Protein AF-A0A920IR82-F1 (afdb_monomer_lite)

Radius of gyration: 14.24 Å; chains: 1; bounding box: 42×33×30 Å

Secondary structure (DSSP, 8-state):
----TTTTTHHHHHHHHHHHT--S--EEEE-SEEETHHHHHGGG-SEEEE-TT-EEE-TTGGGTPPP------

Sequence (73 aa):
MSGNGNDYEKPFEDCIDALMNFKKPLIACAEGMAVGGGATILLHFDYVFLSDNFRLKYPFTELGLFQRLVARF

pLDDT: mean 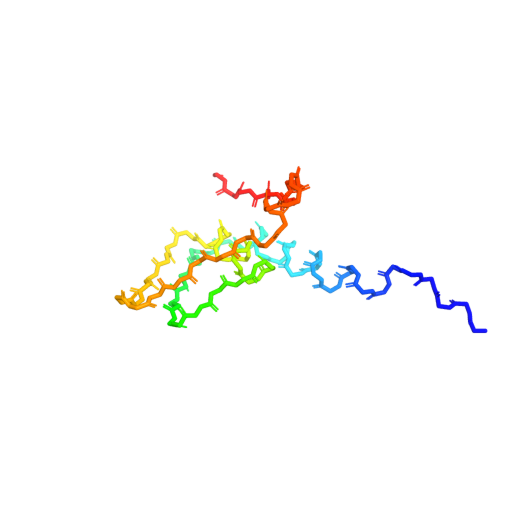78.08, std 13.41, range [46.0, 92.81]

Foldseek 3Di:
DDPDPCPVVVVLVVLVVCLLPDPDAFEEEDEAEDEASSLLSQQSGPYYHYDPRYYYYYPCVVVVDDRPRDHDD

Structure (mmCIF, N/CA/C/O backbone):
data_AF-A0A920IR82-F1
#
_entry.id   AF-A0A920IR82-F1
#
loop_
_atom_site.group_PDB
_atom_site.id
_atom_site.type_symbol
_atom_site.label_atom_id
_atom_site.label_alt_id
_atom_site.label_comp_id
_atom_site.label_asym_id
_atom_site.label_entity_id
_atom_site.label_seq_id
_atom_site.pdbx_PDB_ins_code
_atom_site.Cartn_x
_atom_site.Cartn_y
_atom_site.Cartn_z
_atom_site.occupancy
_atom_site.B_iso_or_equiv
_atom_site.auth_seq_id
_atom_site.auth_comp_id
_atom_site.auth_asym_id
_atom_site.auth_atom_id
_atom_site.pdbx_PDB_model_num
ATOM 1 N N . MET A 1 1 ? 33.306 -1.351 -15.260 1.00 46.00 1 MET A N 1
ATOM 2 C CA . MET A 1 1 ? 32.114 -1.730 -14.473 1.00 46.00 1 MET A CA 1
ATOM 3 C C . MET A 1 1 ? 31.039 -0.700 -14.783 1.00 46.00 1 MET A C 1
ATOM 5 O O . MET A 1 1 ? 31.028 0.362 -14.180 1.00 46.00 1 MET A O 1
ATOM 9 N N . SER A 1 2 ? 30.257 -0.940 -15.838 1.00 47.12 2 SER A N 1
ATOM 10 C CA . SER A 1 2 ? 29.196 -0.033 -16.289 1.00 47.12 2 SER A CA 1
ATOM 11 C C . SER A 1 2 ? 27.925 -0.413 -15.534 1.00 47.12 2 SER A C 1
ATOM 13 O O . SER A 1 2 ? 27.203 -1.311 -15.949 1.00 47.12 2 SER A O 1
ATOM 15 N N . GLY A 1 3 ? 27.736 0.175 -14.352 1.00 52.50 3 GLY A N 1
ATOM 16 C CA . GLY A 1 3 ? 26.461 0.105 -13.645 1.00 52.50 3 GLY A CA 1
ATOM 17 C C . GLY A 1 3 ? 25.501 1.044 -14.355 1.00 52.50 3 GLY A C 1
ATOM 18 O O . GLY A 1 3 ? 25.646 2.262 -14.256 1.00 52.50 3 GLY A O 1
ATOM 19 N N . ASN A 1 4 ? 24.596 0.484 -15.150 1.00 58.09 4 ASN A N 1
ATOM 20 C CA . ASN A 1 4 ? 23.530 1.253 -15.769 1.00 58.09 4 ASN A CA 1
ATOM 21 C C . ASN A 1 4 ? 22.614 1.723 -14.632 1.00 58.09 4 ASN A C 1
ATOM 23 O O . ASN A 1 4 ? 22.273 0.928 -13.759 1.00 58.09 4 ASN A O 1
ATOM 27 N N . GLY A 1 5 ? 22.212 2.991 -14.614 1.00 56.16 5 GLY A N 1
ATOM 28 C CA . GLY A 1 5 ? 21.347 3.558 -13.571 1.00 56.16 5 GLY A CA 1
ATOM 29 C C . GLY A 1 5 ? 19.916 3.003 -13.561 1.00 56.16 5 GLY A C 1
ATOM 30 O O . GLY A 1 5 ? 19.004 3.734 -13.235 1.00 56.16 5 GLY A O 1
ATOM 31 N N . ASN A 1 6 ? 19.694 1.748 -13.947 1.00 58.28 6 ASN A N 1
ATOM 32 C CA . ASN A 1 6 ? 18.385 1.099 -13.998 1.00 58.28 6 ASN A CA 1
ATOM 33 C C . ASN A 1 6 ? 18.235 0.012 -12.919 1.00 58.28 6 ASN A C 1
ATOM 35 O O . ASN A 1 6 ? 17.145 -0.522 -12.729 1.00 58.28 6 ASN A O 1
ATOM 39 N N . ASP A 1 7 ? 19.310 -0.323 -12.200 1.00 63.53 7 ASP A N 1
ATOM 40 C CA . ASP A 1 7 ? 19.312 -1.426 -11.229 1.00 63.53 7 ASP A CA 1
ATOM 41 C C . ASP A 1 7 ? 18.462 -1.127 -9.979 1.00 63.53 7 ASP A C 1
ATOM 43 O O . ASP A 1 7 ? 18.062 -2.046 -9.269 1.00 63.53 7 ASP A O 1
ATOM 47 N N . TYR A 1 8 ? 18.155 0.150 -9.724 1.00 60.31 8 TYR A N 1
ATOM 48 C CA . TYR A 1 8 ? 17.319 0.586 -8.603 1.00 60.31 8 TYR A CA 1
ATOM 49 C C . TYR A 1 8 ? 15.822 0.677 -8.925 1.00 60.31 8 TYR A C 1
ATOM 51 O O . TYR A 1 8 ? 15.018 0.656 -7.996 1.00 60.31 8 TYR A O 1
ATOM 59 N N . GLU A 1 9 ? 15.428 0.752 -10.200 1.00 66.06 9 GLU A N 1
ATOM 60 C CA . GLU A 1 9 ? 14.004 0.744 -10.574 1.00 66.06 9 GLU A CA 1
ATOM 61 C C . GLU A 1 9 ? 13.444 -0.677 -10.675 1.00 66.06 9 GLU A C 1
ATOM 63 O O . GLU A 1 9 ? 12.323 -0.921 -10.223 1.00 66.06 9 GLU A O 1
ATOM 68 N N . LYS A 1 10 ? 14.243 -1.635 -11.167 1.00 76.75 10 LYS A N 1
ATOM 69 C CA . LYS A 1 10 ? 13.791 -3.023 -11.364 1.00 76.75 10 LYS A CA 1
ATOM 70 C C . LYS A 1 10 ? 13.117 -3.665 -10.145 1.00 76.75 10 LYS A C 1
ATOM 72 O O . LYS A 1 10 ? 12.054 -4.245 -10.325 1.00 76.75 10 LYS A O 1
ATOM 77 N N . PRO A 1 11 ? 13.648 -3.557 -8.911 1.00 81.44 11 PRO A N 1
ATOM 78 C CA . PRO A 1 11 ? 13.039 -4.234 -7.766 1.00 81.44 11 PRO A CA 1
ATOM 79 C C . PRO A 1 11 ? 11.639 -3.706 -7.431 1.00 81.44 11 PRO A C 1
ATOM 81 O O . PRO A 1 11 ? 10.802 -4.446 -6.915 1.00 81.44 11 PRO A O 1
ATOM 84 N N . PHE A 1 12 ? 11.384 -2.421 -7.700 1.00 79.81 12 PHE A N 1
ATOM 85 C CA . PHE A 1 12 ? 10.068 -1.827 -7.496 1.00 79.81 12 PHE A CA 1
ATOM 86 C C . PHE A 1 12 ? 9.096 -2.261 -8.595 1.00 79.81 12 PHE A C 1
ATOM 88 O O . PHE A 1 12 ? 7.969 -2.638 -8.287 1.00 79.81 12 PHE A O 1
ATOM 95 N N . GLU A 1 13 ? 9.536 -2.267 -9.854 1.00 82.75 13 GLU A N 1
ATOM 96 C CA . GLU A 1 13 ? 8.724 -2.754 -10.976 1.00 82.75 13 GLU A CA 1
ATOM 97 C C . GLU A 1 13 ? 8.352 -4.234 -10.808 1.00 82.75 13 GLU A C 1
ATOM 99 O O . GLU A 1 13 ? 7.170 -4.565 -10.866 1.00 82.75 13 GLU A O 1
ATOM 104 N N . ASP A 1 14 ? 9.317 -5.090 -10.456 1.00 86.19 14 ASP A N 1
ATOM 105 C CA . ASP A 1 14 ? 9.088 -6.515 -10.180 1.00 86.19 14 ASP A CA 1
ATOM 106 C C . ASP A 1 14 ? 8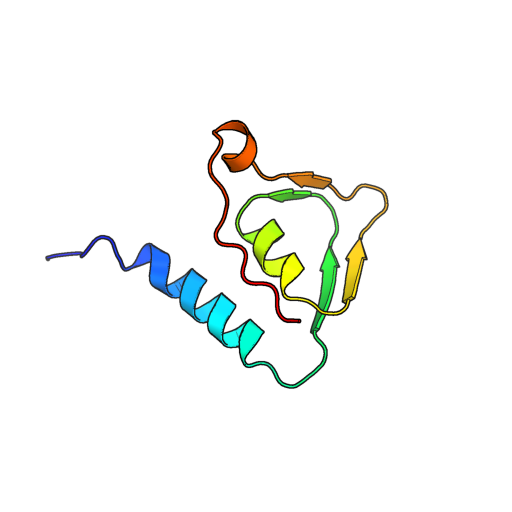.067 -6.722 -9.042 1.00 86.19 14 ASP A C 1
ATOM 108 O O . ASP A 1 14 ? 7.246 -7.643 -9.075 1.00 86.19 14 ASP A O 1
ATOM 112 N N . CYS A 1 15 ? 8.088 -5.852 -8.023 1.00 85.31 15 CYS A N 1
ATOM 113 C CA . CYS A 1 15 ? 7.126 -5.886 -6.921 1.00 85.31 15 CYS A CA 1
ATOM 114 C C . CYS A 1 15 ? 5.704 -5.555 -7.394 1.00 85.31 15 CYS A C 1
ATOM 116 O O . CYS A 1 15 ? 4.760 -6.272 -7.055 1.00 85.31 15 CYS A O 1
ATOM 118 N N . ILE A 1 16 ? 5.544 -4.495 -8.189 1.00 85.12 16 ILE A N 1
ATOM 119 C CA . ILE A 1 16 ? 4.240 -4.099 -8.730 1.00 85.12 16 ILE A CA 1
ATOM 120 C C . ILE A 1 16 ? 3.711 -5.160 -9.702 1.00 85.12 16 ILE A C 1
ATOM 122 O O . ILE A 1 16 ? 2.542 -5.531 -9.614 1.00 85.12 16 ILE A O 1
ATOM 126 N N . ASP A 1 17 ? 4.565 -5.730 -10.552 1.00 86.75 17 ASP A N 1
ATOM 127 C CA . ASP A 1 17 ? 4.193 -6.823 -11.454 1.00 86.75 17 ASP A CA 1
ATOM 128 C C . ASP A 1 17 ? 3.727 -8.069 -10.691 1.00 86.75 17 ASP A C 1
ATOM 130 O O . ASP A 1 17 ? 2.746 -8.714 -11.082 1.00 86.75 17 ASP A O 1
ATOM 134 N N . ALA A 1 18 ? 4.377 -8.401 -9.573 1.00 87.25 18 ALA A N 1
ATOM 135 C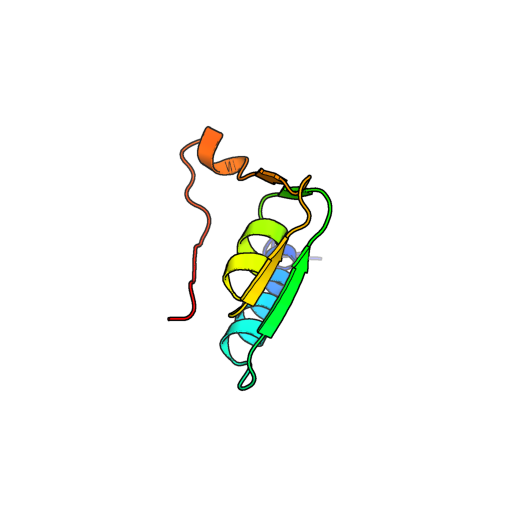 CA . A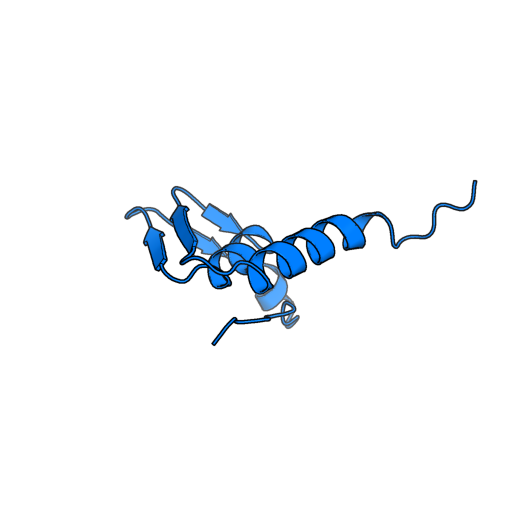LA A 1 18 ? 3.948 -9.499 -8.713 1.00 87.25 18 ALA A CA 1
ATOM 136 C C . ALA A 1 18 ? 2.573 -9.233 -8.074 1.00 87.25 18 ALA A C 1
ATOM 138 O O . ALA A 1 18 ? 1.743 -10.143 -8.021 1.00 87.25 18 ALA A O 1
ATOM 139 N N . LEU A 1 19 ? 2.316 -7.998 -7.629 1.00 85.25 19 LEU A N 1
ATOM 140 C CA . LEU A 1 19 ? 1.035 -7.591 -7.042 1.00 85.25 19 LEU A CA 1
ATOM 141 C C . LEU A 1 19 ? -0.095 -7.594 -8.084 1.00 85.25 19 LEU A C 1
ATOM 143 O O . LEU A 1 19 ? -1.167 -8.130 -7.815 1.00 85.25 19 LEU A O 1
ATOM 147 N N . MET A 1 20 ? 0.148 -7.086 -9.298 1.00 84.50 20 MET A N 1
ATOM 148 C CA . MET A 1 20 ? -0.835 -7.083 -10.394 1.00 84.50 20 MET A CA 1
ATOM 149 C C . MET A 1 20 ? -1.239 -8.486 -10.849 1.00 84.50 20 MET A C 1
ATOM 151 O O . MET A 1 20 ? -2.396 -8.728 -11.204 1.00 84.50 20 MET A O 1
ATOM 155 N N . ASN A 1 21 ? -0.279 -9.410 -10.888 1.00 87.25 21 ASN A N 1
ATOM 156 C CA . ASN A 1 21 ? -0.503 -10.778 -11.354 1.00 87.25 21 ASN A CA 1
ATOM 157 C C . ASN A 1 21 ? -0.999 -11.718 -10.248 1.00 87.25 21 ASN A C 1
ATOM 159 O O . ASN A 1 21 ? -1.260 -12.901 -10.501 1.00 87.25 21 ASN A O 1
ATOM 163 N N . PHE A 1 22 ? -1.160 -11.213 -9.025 1.00 86.00 22 PHE A N 1
ATOM 164 C CA . PHE A 1 22 ? -1.659 -12.003 -7.918 1.00 86.00 22 PHE A CA 1
ATOM 165 C C . PHE A 1 22 ? -3.152 -12.316 -8.110 1.00 86.00 22 PHE A C 1
ATOM 167 O O . PHE A 1 22 ? -3.982 -11.438 -8.324 1.00 86.00 22 PHE A O 1
ATOM 174 N N . LYS A 1 23 ? -3.507 -13.607 -8.081 1.00 85.44 23 LYS A N 1
ATOM 175 C CA . LYS A 1 23 ? -4.875 -14.091 -8.374 1.00 85.44 23 LYS A CA 1
ATOM 176 C C . LYS A 1 23 ? -5.804 -14.164 -7.158 1.00 85.44 23 LYS A C 1
ATOM 178 O O . LYS A 1 23 ? -6.963 -14.536 -7.313 1.00 85.44 23 LYS A O 1
ATOM 183 N N . LYS A 1 24 ? -5.298 -13.915 -5.951 1.00 88.81 24 LYS A N 1
ATOM 184 C CA . LYS A 1 24 ? -6.070 -14.003 -4.699 1.00 88.81 24 LYS A CA 1
ATOM 185 C C . LYS A 1 24 ? -6.297 -12.595 -4.142 1.00 88.81 24 LYS A C 1
ATOM 187 O O . LYS A 1 24 ? -5.460 -11.742 -4.409 1.00 88.81 24 LYS A O 1
ATOM 192 N N . PRO A 1 25 ? -7.360 -12.361 -3.355 1.00 88.06 25 PRO A N 1
ATOM 193 C CA . PRO A 1 25 ? -7.569 -11.057 -2.742 1.00 88.06 25 PRO A CA 1
ATOM 194 C C . PRO A 1 25 ? -6.398 -10.704 -1.820 1.00 88.06 25 PRO A C 1
ATOM 196 O O . PRO A 1 25 ? -5.997 -11.506 -0.968 1.00 88.06 25 PRO A O 1
ATOM 199 N N . LEU A 1 26 ? -5.848 -9.513 -2.015 1.00 88.81 26 LEU A N 1
ATOM 200 C CA . LEU A 1 26 ? -4.767 -8.944 -1.228 1.00 88.81 26 LEU A CA 1
ATOM 201 C C . LEU A 1 26 ? -5.355 -8.103 -0.096 1.00 88.81 26 LEU A C 1
ATOM 203 O O . LEU A 1 26 ? -6.110 -7.160 -0.324 1.00 88.81 26 LEU A O 1
ATOM 207 N N . ILE A 1 27 ? -4.972 -8.433 1.137 1.00 91.06 27 ILE A N 1
ATOM 208 C CA . ILE A 1 27 ? -5.390 -7.706 2.338 1.00 91.06 27 ILE A CA 1
ATOM 209 C C . ILE A 1 27 ? -4.152 -7.111 3.008 1.00 91.06 27 ILE A C 1
ATOM 211 O O . ILE A 1 27 ? -3.228 -7.845 3.359 1.00 91.06 27 ILE A O 1
ATOM 215 N N . ALA A 1 28 ? -4.138 -5.793 3.194 1.00 89.62 28 ALA A N 1
ATOM 216 C CA . ALA A 1 28 ? -3.104 -5.079 3.933 1.00 89.62 28 ALA A CA 1
ATOM 217 C C . ALA A 1 28 ? -3.631 -4.615 5.293 1.00 89.62 28 ALA A C 1
ATOM 219 O O . ALA A 1 28 ? -4.781 -4.202 5.420 1.00 89.62 28 ALA A O 1
ATOM 220 N N . CYS A 1 29 ? -2.760 -4.633 6.300 1.00 92.06 29 CYS A N 1
ATOM 221 C CA . CYS A 1 29 ? -2.957 -3.936 7.565 1.00 92.06 29 CYS A CA 1
ATOM 222 C C . CYS A 1 29 ? -1.786 -2.970 7.740 1.00 92.06 29 CYS A C 1
ATOM 224 O O . CYS A 1 29 ? -0.631 -3.394 7.667 1.00 92.06 29 CYS A O 1
ATOM 226 N N . ALA A 1 30 ? -2.076 -1.684 7.911 1.00 88.69 30 ALA A N 1
ATOM 227 C CA . ALA A 1 30 ? -1.066 -0.648 8.022 1.00 88.69 30 ALA A CA 1
ATOM 228 C C . ALA A 1 30 ? -1.247 0.157 9.310 1.00 88.69 30 ALA A C 1
ATOM 230 O O . ALA A 1 30 ? -2.326 0.656 9.631 1.00 88.69 30 ALA A O 1
ATOM 231 N N . GLU A 1 31 ? -0.141 0.314 10.027 1.00 91.00 31 GLU A N 1
ATOM 232 C CA . GLU A 1 31 ? -0.038 1.098 11.248 1.00 91.00 31 GLU A CA 1
ATOM 233 C C . GLU A 1 31 ? 1.088 2.125 11.077 1.00 91.00 31 GLU A C 1
ATOM 235 O O . GLU A 1 31 ? 2.127 1.834 10.481 1.00 91.00 31 GLU A O 1
ATOM 240 N N . GLY A 1 32 ? 0.891 3.347 11.577 1.00 89.56 32 GLY A N 1
ATOM 241 C CA . GLY A 1 32 ? 1.913 4.393 11.525 1.00 89.56 32 GLY A CA 1
ATOM 242 C C . GLY A 1 32 ? 1.815 5.264 10.274 1.00 89.56 32 GLY A C 1
ATOM 243 O O . GLY A 1 32 ? 0.804 5.924 10.066 1.00 89.56 32 GLY A O 1
ATOM 244 N N . MET A 1 33 ? 2.866 5.352 9.457 1.00 89.38 33 MET A N 1
ATOM 245 C CA . MET A 1 33 ? 2.878 6.265 8.308 1.00 89.38 33 MET A CA 1
ATOM 246 C C . MET A 1 33 ? 3.422 5.598 7.046 1.00 89.38 33 MET A C 1
ATOM 248 O O . MET A 1 33 ? 4.538 5.087 7.048 1.00 89.38 33 MET A O 1
ATOM 252 N N . ALA A 1 34 ? 2.662 5.660 5.950 1.00 88.31 34 ALA A N 1
ATOM 253 C CA . ALA A 1 34 ? 3.111 5.235 4.628 1.00 88.31 34 ALA A CA 1
ATOM 254 C C . ALA A 1 34 ? 3.421 6.454 3.754 1.00 88.31 34 ALA A C 1
ATOM 256 O O . ALA A 1 34 ? 2.592 7.353 3.592 1.00 88.31 34 ALA A O 1
ATOM 257 N N . VAL A 1 35 ? 4.625 6.472 3.175 1.00 87.31 35 VAL A N 1
ATOM 258 C CA . VAL A 1 35 ? 5.122 7.590 2.365 1.00 87.31 35 VAL A CA 1
ATOM 259 C C . VAL A 1 35 ? 5.618 7.095 1.006 1.00 87.31 35 VAL A C 1
ATOM 261 O O . VAL A 1 35 ? 6.364 6.119 0.938 1.00 87.31 35 VAL A O 1
ATOM 264 N N . GLY A 1 36 ? 5.219 7.763 -0.081 1.00 84.38 36 GLY A N 1
ATOM 265 C CA . GLY A 1 36 ? 5.730 7.496 -1.435 1.00 84.38 36 GLY A CA 1
ATOM 266 C C . GLY A 1 36 ? 5.454 6.069 -1.936 1.00 84.38 36 GLY A C 1
ATOM 267 O O . GLY A 1 36 ? 4.301 5.702 -2.161 1.00 84.38 36 GLY A O 1
ATOM 268 N N . GLY A 1 37 ? 6.505 5.257 -2.111 1.00 81.00 37 GLY A N 1
ATOM 269 C CA . GLY A 1 37 ? 6.405 3.895 -2.659 1.00 81.00 37 GLY A CA 1
ATOM 270 C C . GLY A 1 37 ? 5.531 2.959 -1.820 1.00 81.00 37 GLY A C 1
ATOM 271 O O . GLY A 1 37 ? 4.670 2.278 -2.367 1.00 81.00 37 GLY A O 1
ATOM 272 N N . GLY A 1 38 ? 5.649 3.000 -0.488 1.00 82.94 38 GLY A N 1
ATOM 273 C CA . GLY A 1 38 ? 4.783 2.211 0.400 1.00 82.94 38 GLY A CA 1
ATOM 274 C C . GLY A 1 38 ? 3.311 2.630 0.314 1.00 82.94 38 GLY A C 1
ATOM 275 O O . GLY A 1 38 ? 2.416 1.791 0.324 1.00 82.94 38 GLY A O 1
ATOM 276 N N . ALA A 1 39 ? 3.060 3.927 0.130 1.00 85.56 39 ALA A N 1
ATOM 277 C CA . ALA A 1 39 ? 1.719 4.463 -0.088 1.00 85.56 39 ALA A CA 1
ATOM 278 C C . ALA A 1 39 ? 1.154 4.113 -1.479 1.00 85.56 39 ALA A C 1
ATOM 280 O O . ALA A 1 39 ? -0.059 4.126 -1.665 1.00 85.56 39 ALA A O 1
ATOM 281 N N . THR A 1 40 ? 2.015 3.799 -2.450 1.00 84.56 40 THR A N 1
ATOM 282 C CA . THR A 1 40 ? 1.619 3.322 -3.786 1.00 84.56 40 THR A CA 1
ATOM 283 C C . THR A 1 40 ? 1.330 1.823 -3.773 1.00 84.56 40 THR A C 1
ATOM 285 O O . THR A 1 40 ? 0.350 1.381 -4.359 1.00 84.56 40 THR A O 1
ATOM 288 N N . ILE A 1 41 ? 2.133 1.045 -3.044 1.00 86.31 41 ILE A N 1
ATOM 289 C CA . ILE A 1 41 ? 1.923 -0.395 -2.857 1.00 86.31 41 ILE A CA 1
ATOM 290 C C . ILE A 1 41 ? 0.576 -0.666 -2.176 1.00 86.31 41 ILE A C 1
ATOM 292 O O . ILE A 1 41 ? -0.149 -1.548 -2.619 1.00 86.31 41 ILE A O 1
ATOM 296 N N . LEU A 1 42 ? 0.193 0.122 -1.162 1.00 87.00 42 LEU A N 1
ATOM 297 C CA . LEU A 1 42 ? -1.106 -0.023 -0.488 1.00 87.00 42 LEU A CA 1
ATOM 298 C C . LEU A 1 42 ? -2.311 0.125 -1.431 1.00 87.00 42 LEU A C 1
ATOM 300 O O . LEU A 1 42 ? -3.346 -0.477 -1.175 1.00 87.00 42 LEU A O 1
ATOM 304 N N . LEU A 1 43 ? -2.179 0.871 -2.531 1.00 83.69 43 LEU A N 1
ATOM 305 C CA . LEU A 1 43 ? -3.247 1.035 -3.524 1.00 83.69 43 LEU A CA 1
ATOM 306 C C . LEU A 1 43 ? -3.455 -0.199 -4.415 1.00 83.69 43 LEU A C 1
ATOM 308 O O . LEU A 1 43 ? -4.437 -0.255 -5.146 1.00 83.69 43 LEU A O 1
ATOM 312 N N . HIS A 1 44 ? -2.536 -1.166 -4.380 1.00 85.00 44 HIS A N 1
ATOM 313 C CA . HIS A 1 44 ? -2.660 -2.435 -5.098 1.00 85.00 44 HIS A CA 1
ATOM 314 C C . HIS A 1 44 ? -3.398 -3.520 -4.302 1.00 85.00 44 HIS A C 1
ATOM 316 O O . HIS A 1 44 ? -3.637 -4.601 -4.835 1.00 85.00 44 HIS A O 1
ATOM 322 N N . PHE A 1 45 ? -3.722 -3.262 -3.033 1.00 86.25 45 PHE A N 1
ATOM 323 C CA . PHE A 1 45 ? -4.465 -4.190 -2.186 1.00 86.25 45 PHE A CA 1
ATOM 324 C C . PHE A 1 45 ? -5.970 -3.969 -2.344 1.00 86.25 45 PHE A C 1
ATOM 326 O O . PHE A 1 45 ? -6.430 -2.830 -2.378 1.00 86.25 45 PHE A O 1
ATOM 333 N N . ASP A 1 46 ? -6.740 -5.056 -2.370 1.00 87.50 46 ASP A N 1
ATOM 334 C CA . ASP A 1 46 ? -8.202 -5.005 -2.470 1.00 87.50 46 ASP A CA 1
ATOM 335 C C . ASP A 1 46 ? -8.841 -4.479 -1.177 1.00 87.50 46 ASP A C 1
ATOM 337 O O . ASP A 1 46 ? -9.828 -3.745 -1.202 1.00 87.50 46 ASP A O 1
ATOM 341 N N . TYR A 1 47 ? -8.261 -4.845 -0.029 1.00 88.06 47 TYR A N 1
ATOM 342 C CA . TYR A 1 47 ? -8.696 -4.377 1.284 1.00 88.06 47 TYR A CA 1
ATOM 343 C C . TYR A 1 47 ? -7.512 -3.861 2.090 1.00 88.06 47 TYR A C 1
ATOM 345 O O . TYR A 1 47 ? -6.509 -4.555 2.258 1.00 88.06 47 TYR A O 1
ATOM 353 N N . VAL A 1 48 ? -7.651 -2.659 2.646 1.00 89.94 48 VAL A N 1
ATOM 354 C CA . VAL A 1 48 ? -6.633 -2.0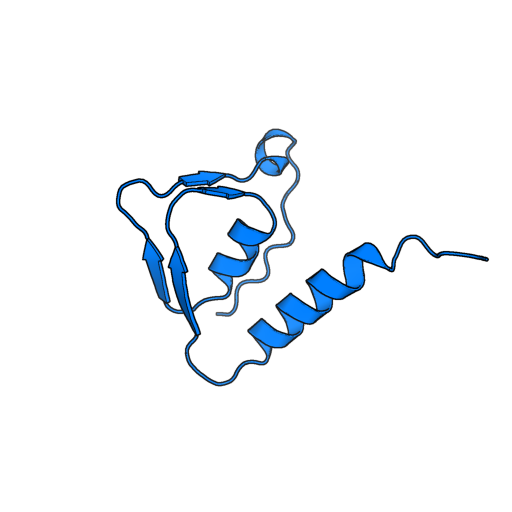39 3.497 1.00 89.94 48 VAL A CA 1
ATOM 355 C C . VAL A 1 48 ? -7.255 -1.662 4.836 1.00 89.94 48 VAL A C 1
ATOM 357 O O . VAL A 1 48 ? -8.149 -0.820 4.903 1.00 89.94 48 VAL A O 1
ATOM 360 N N . PHE A 1 49 ? -6.764 -2.278 5.906 1.00 91.69 49 PHE A N 1
ATOM 361 C CA . PHE A 1 49 ? -7.092 -1.933 7.283 1.00 91.69 49 PHE A CA 1
ATOM 362 C C . PHE A 1 49 ? -6.061 -0.939 7.809 1.00 91.69 49 PHE A C 1
ATOM 364 O O . PHE A 1 49 ? -4.859 -1.196 7.757 1.00 91.69 49 PHE A O 1
ATOM 371 N N . LEU A 1 50 ? -6.533 0.202 8.297 1.00 92.81 50 LEU A N 1
ATOM 372 C CA . LEU A 1 50 ? -5.696 1.290 8.791 1.00 92.81 50 LEU A CA 1
ATOM 373 C C . LEU A 1 50 ? -5.911 1.453 10.294 1.00 92.81 50 LEU A C 1
ATOM 375 O O . LEU A 1 50 ? -7.046 1.358 10.760 1.00 92.81 50 LEU A O 1
ATOM 379 N N . SER A 1 51 ? -4.841 1.714 11.045 1.00 92.62 51 SER A N 1
ATOM 380 C CA . SER A 1 51 ? -4.981 2.142 12.440 1.00 92.62 51 SER A CA 1
ATOM 381 C C . SER A 1 51 ? -5.499 3.583 12.532 1.00 92.62 51 SER A C 1
ATOM 383 O O . SER A 1 51 ? -5.307 4.378 11.612 1.00 92.62 51 SER A O 1
ATOM 385 N N . ASP A 1 52 ? -6.107 3.953 13.663 1.00 90.62 52 ASP A N 1
ATOM 386 C CA . ASP A 1 52 ? -6.675 5.299 13.875 1.00 90.62 52 ASP A CA 1
ATOM 387 C C . ASP A 1 52 ? -5.645 6.431 13.714 1.00 90.62 52 ASP A C 1
ATOM 389 O O . ASP A 1 52 ? -5.981 7.556 13.351 1.00 90.62 52 ASP A O 1
ATOM 393 N N . ASN A 1 53 ? -4.368 6.126 13.958 1.00 90.19 53 ASN A N 1
ATOM 394 C CA . ASN A 1 53 ? -3.259 7.071 13.839 1.00 90.19 53 ASN A CA 1
ATOM 395 C C . ASN A 1 53 ? -2.528 6.974 12.492 1.00 90.19 53 ASN A C 1
ATOM 397 O O . ASN A 1 53 ? -1.453 7.562 12.339 1.00 90.19 53 ASN A O 1
ATOM 401 N N . PHE A 1 54 ? -3.063 6.224 11.525 1.00 91.81 54 PHE A N 1
ATOM 402 C CA . PHE A 1 54 ? -2.389 6.010 10.256 1.00 91.81 54 PHE A CA 1
ATOM 403 C C . PHE A 1 54 ? -2.329 7.285 9.404 1.00 91.81 54 PHE A C 1
ATOM 405 O O . PHE A 1 54 ? -3.307 8.021 9.257 1.00 91.81 54 PHE A O 1
ATOM 412 N N . ARG A 1 55 ? -1.170 7.547 8.795 1.00 87.81 55 ARG A N 1
ATOM 413 C CA . ARG A 1 55 ? -0.941 8.702 7.918 1.00 87.81 55 ARG A CA 1
ATOM 414 C C . ARG A 1 55 ? -0.437 8.249 6.551 1.00 87.81 55 ARG A C 1
ATOM 416 O O . ARG A 1 55 ? 0.556 7.540 6.445 1.00 87.81 55 ARG A O 1
ATOM 423 N N . LEU A 1 56 ? -1.085 8.722 5.492 1.00 85.12 56 LEU A N 1
ATOM 424 C CA . LEU A 1 56 ? -0.650 8.537 4.108 1.00 85.12 56 LEU A CA 1
ATOM 425 C C . LEU A 1 56 ? -0.050 9.858 3.609 1.00 85.12 56 LEU A C 1
ATOM 427 O O . LEU A 1 56 ? -0.730 10.885 3.650 1.00 85.12 56 LEU A O 1
ATOM 431 N N . LYS A 1 57 ? 1.213 9.864 3.165 1.00 84.19 57 LYS A N 1
ATOM 432 C CA . LYS A 1 57 ? 1.857 11.068 2.615 1.00 84.19 57 LYS A CA 1
ATOM 433 C C . LYS A 1 57 ? 2.461 10.810 1.237 1.00 84.19 57 LYS A C 1
ATOM 435 O O . LYS A 1 57 ? 3.260 9.898 1.044 1.00 84.19 57 LYS A O 1
ATOM 440 N N . TYR A 1 58 ? 2.159 11.696 0.296 1.00 82.56 58 TYR A N 1
ATOM 441 C CA . TYR A 1 58 ? 2.761 11.699 -1.032 1.00 82.56 58 TYR A CA 1
ATOM 442 C C . TYR A 1 58 ? 3.662 12.933 -1.185 1.00 82.56 58 TYR A C 1
ATOM 444 O O . TYR A 1 58 ? 3.180 14.014 -1.515 1.00 82.56 58 TYR A O 1
ATOM 452 N N . PRO A 1 59 ? 4.975 12.813 -0.910 1.00 71.19 59 PRO A N 1
ATOM 453 C CA . PRO A 1 59 ? 5.882 13.963 -0.883 1.00 71.19 59 PRO A CA 1
ATOM 454 C C . PRO A 1 59 ? 6.130 14.548 -2.281 1.00 71.19 59 PRO A C 1
ATOM 456 O O . PRO A 1 59 ? 6.514 15.701 -2.408 1.00 71.19 59 PRO A O 1
ATOM 459 N N . PHE A 1 60 ? 5.880 13.773 -3.339 1.00 68.56 60 PHE A N 1
ATOM 460 C CA . PHE A 1 60 ? 6.059 14.206 -4.728 1.00 68.56 60 PHE A CA 1
ATOM 461 C C . PHE A 1 60 ? 4.892 15.047 -5.248 1.00 68.56 60 PHE A C 1
ATOM 463 O O . PHE A 1 60 ? 5.076 15.864 -6.147 1.00 68.56 60 PHE A O 1
ATOM 470 N N . THR A 1 61 ? 3.712 14.919 -4.636 1.00 66.12 61 THR A N 1
ATOM 471 C CA . THR A 1 61 ? 2.553 15.757 -4.959 1.00 66.12 61 THR A CA 1
ATOM 472 C C . THR A 1 61 ? 2.811 17.217 -4.585 1.00 66.12 61 THR A C 1
ATOM 474 O O . THR A 1 61 ? 2.342 18.112 -5.279 1.00 66.12 61 THR A O 1
ATOM 477 N N . GLU A 1 62 ? 3.633 17.465 -3.556 1.00 67.69 62 GLU A N 1
ATOM 478 C CA . GLU A 1 62 ? 4.101 18.812 -3.188 1.00 67.69 62 GLU A CA 1
ATOM 479 C C . GLU A 1 62 ? 4.990 19.440 -4.286 1.00 67.69 62 GLU A C 1
ATOM 481 O O . GLU A 1 62 ? 5.082 20.659 -4.380 1.00 67.69 62 GLU A O 1
ATOM 486 N N . LEU A 1 63 ? 5.593 18.623 -5.160 1.00 72.88 63 LEU A N 1
ATOM 487 C CA . LEU A 1 63 ? 6.422 19.051 -6.296 1.00 72.88 63 LEU A CA 1
ATOM 488 C C . LEU A 1 63 ? 5.655 19.064 -7.632 1.00 72.88 63 LEU A C 1
ATOM 490 O O . LEU A 1 63 ? 6.262 19.244 -8.686 1.00 72.88 63 LEU A O 1
ATOM 494 N N . GLY A 1 64 ? 4.336 18.834 -7.615 1.00 66.69 64 GLY A N 1
ATOM 495 C CA . GLY A 1 64 ? 3.522 18.708 -8.831 1.00 66.69 64 GLY A CA 1
ATOM 496 C C . GLY A 1 64 ? 3.822 17.450 -9.656 1.00 66.69 64 GLY A C 1
ATOM 497 O O . GLY A 1 64 ? 3.354 17.328 -10.786 1.00 66.69 64 GLY A O 1
ATOM 498 N N . LEU A 1 65 ? 4.591 16.507 -9.105 1.00 63.47 65 LEU A N 1
ATOM 499 C CA . LEU A 1 65 ? 4.899 15.235 -9.744 1.00 63.47 65 LEU A CA 1
ATOM 500 C C . LEU A 1 65 ? 3.823 14.213 -9.374 1.00 63.47 65 LEU A C 1
ATOM 502 O O . LEU A 1 65 ? 3.553 13.951 -8.198 1.00 63.47 65 LEU A O 1
ATOM 506 N N . PHE A 1 66 ? 3.207 13.622 -10.394 1.00 60.28 66 PHE A N 1
ATOM 507 C CA . PHE A 1 66 ? 2.287 12.509 -10.212 1.00 60.28 66 PHE A CA 1
ATOM 508 C C . PHE A 1 66 ? 3.088 11.211 -10.106 1.00 60.28 66 PHE A C 1
ATOM 510 O O . PHE A 1 66 ? 3.875 10.879 -10.991 1.00 60.28 66 PHE A O 1
ATOM 517 N N . GLN A 1 67 ? 2.895 10.477 -9.012 1.00 64.25 67 GLN A N 1
ATOM 518 C CA . GLN A 1 67 ? 3.441 9.129 -8.884 1.00 64.25 67 GLN A CA 1
ATOM 519 C C . GLN A 1 67 ? 2.796 8.213 -9.925 1.00 64.25 67 GLN A C 1
ATOM 521 O O . GLN A 1 67 ? 1.606 8.342 -10.203 1.00 64.25 67 GLN A O 1
ATOM 526 N N . ARG A 1 68 ? 3.559 7.269 -10.484 1.00 59.81 68 ARG A N 1
ATOM 527 C CA . ARG A 1 68 ? 3.023 6.247 -11.391 1.00 59.81 68 ARG A CA 1
ATOM 528 C C . ARG A 1 68 ? 1.972 5.414 -10.648 1.00 59.81 68 ARG A C 1
ATOM 530 O O . ARG A 1 68 ? 2.305 4.493 -9.911 1.00 59.81 68 ARG A O 1
ATOM 537 N N . LEU A 1 69 ? 0.705 5.786 -10.817 1.00 58.56 69 LEU A N 1
ATOM 538 C CA . LEU A 1 69 ? -0.442 5.142 -10.195 1.00 58.56 69 LEU A CA 1
ATOM 539 C C . LEU A 1 69 ? -0.979 4.088 -11.159 1.00 58.56 69 LEU A C 1
ATOM 541 O O . LEU A 1 69 ? -1.640 4.411 -12.144 1.00 58.56 69 LEU A O 1
ATOM 545 N N . VAL A 1 70 ? -0.677 2.828 -10.880 1.00 55.38 70 VAL A N 1
ATO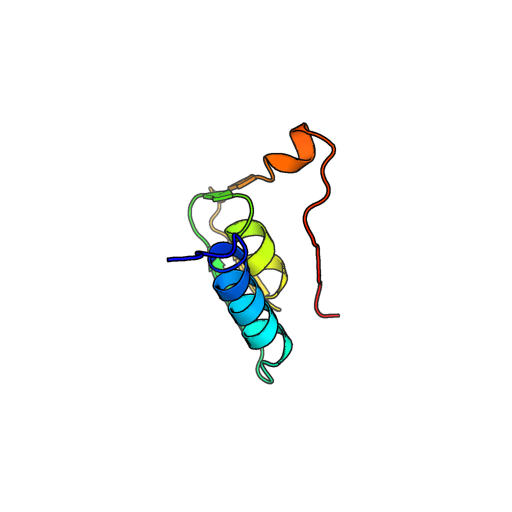M 546 C CA . VAL A 1 70 ? -1.368 1.700 -11.500 1.00 55.38 70 VAL A CA 1
ATOM 547 C C . VAL A 1 70 ? -2.322 1.180 -10.436 1.00 55.38 70 VAL A C 1
ATOM 549 O O . VAL A 1 70 ? -1.880 0.734 -9.384 1.00 55.38 70 VAL A O 1
ATOM 552 N N . ALA A 1 71 ? -3.621 1.339 -10.659 1.00 55.62 71 ALA A N 1
ATOM 553 C CA . ALA A 1 71 ? -4.647 0.748 -9.814 1.00 55.62 71 ALA A CA 1
ATOM 554 C C . ALA A 1 71 ? -5.198 -0.478 -10.542 1.00 55.62 71 ALA A C 1
ATOM 556 O O . ALA A 1 71 ? -5.518 -0.412 -11.732 1.00 55.62 71 ALA A O 1
ATOM 557 N N . ARG A 1 72 ? -5.276 -1.599 -9.830 1.00 56.06 72 ARG A N 1
ATOM 558 C CA . ARG A 1 72 ? -5.973 -2.799 -10.282 1.00 56.06 72 ARG A CA 1
ATOM 559 C C . ARG A 1 72 ? -7.472 -2.549 -10.064 1.00 56.06 72 ARG A C 1
ATOM 561 O O . ARG A 1 72 ? -7.896 -2.480 -8.917 1.00 56.06 72 ARG A O 1
ATOM 568 N N . PHE A 1 73 ? -8.226 -2.331 -11.145 1.00 50.91 73 PHE A N 1
ATOM 569 C CA . PHE A 1 73 ? -9.697 -2.306 -11.127 1.00 50.91 73 PHE A CA 1
ATOM 570 C C . PHE A 1 73 ? -10.259 -3.694 -11.437 1.00 50.91 73 PHE A C 1
ATOM 572 O O . PHE A 1 73 ? -9.634 -4.398 -12.269 1.00 50.91 73 PHE A O 1
#